Protein AF-A0A6J4Y1A8-F1 (afdb_monomer_lite)

pLDDT: mean 82.25, std 13.03, range [52.59, 95.69]

Secondary structure (DSSP, 8-state):
--HHHHHS----HHHHHHHHHHHHIIIIIT---HHHHHHHHTS-HHHHHHHHHHTT-

Radius of gyration: 10.41 Å; chains: 1; bounding box: 26×17×30 Å

Sequence (57 aa):
MSIDELTGGSRRKEVSGVRNRIAIELVKGHGVALAEVARRVGVSTSAISKIIKRARQ

Structure (mmCIF, N/CA/C/O backbone):
data_AF-A0A6J4Y1A8-F1
#
_entry.id   AF-A0A6J4Y1A8-F1
#
loop_
_atom_site.group_PDB
_atom_site.id
_atom_site.type_symbol
_atom_site.label_atom_id
_atom_site.label_alt_id
_atom_site.label_comp_id
_atom_site.label_asym_id
_atom_site.label_entity_id
_atom_site.label_seq_id
_atom_site.pdbx_PDB_ins_code
_atom_site.Cartn_x
_atom_site.Cartn_y
_atom_site.Cartn_z
_atom_site.occupancy
_atom_site.B_iso_or_equiv
_atom_site.auth_seq_id
_atom_site.auth_comp_id
_atom_site.auth_asym_id
_atom_site.auth_atom_id
_atom_site.pdbx_PDB_model_num
ATOM 1 N N . MET A 1 1 ? 11.413 8.586 -16.184 1.00 52.59 1 MET A N 1
ATOM 2 C CA . MET A 1 1 ? 10.611 7.707 -15.316 1.00 52.59 1 MET A CA 1
ATOM 3 C C . MET A 1 1 ? 9.371 7.296 -16.087 1.00 52.59 1 MET A C 1
ATOM 5 O O . MET A 1 1 ? 8.491 8.124 -16.284 1.00 52.59 1 MET A O 1
ATOM 9 N N . SER A 1 2 ? 9.339 6.060 -16.577 1.00 66.00 2 SER A N 1
ATOM 10 C CA . SER A 1 2 ? 8.196 5.517 -17.330 1.00 66.00 2 SER A CA 1
ATOM 11 C C . SER A 1 2 ? 7.264 4.722 -16.407 1.00 66.00 2 SER A C 1
ATOM 13 O O . SER A 1 2 ? 7.703 4.252 -15.357 1.00 66.00 2 SER A O 1
ATOM 15 N N . ILE A 1 3 ? 5.988 4.549 -16.781 1.00 65.38 3 ILE A N 1
ATOM 16 C CA . ILE A 1 3 ? 5.000 3.771 -15.998 1.00 65.38 3 ILE A CA 1
ATOM 17 C C . ILE A 1 3 ? 5.501 2.336 -15.733 1.00 65.38 3 ILE A C 1
ATOM 19 O O . ILE A 1 3 ? 5.321 1.814 -14.637 1.00 65.38 3 ILE A O 1
ATOM 23 N N . ASP A 1 4 ? 6.232 1.749 -16.680 1.00 66.00 4 ASP A N 1
ATOM 24 C CA . ASP A 1 4 ? 6.856 0.425 -16.549 1.00 66.00 4 ASP A CA 1
ATOM 25 C C . ASP A 1 4 ? 7.943 0.345 -15.458 1.00 66.00 4 ASP A C 1
ATOM 27 O O . ASP A 1 4 ? 8.109 -0.670 -14.782 1.00 66.00 4 ASP A O 1
ATOM 31 N N . GLU A 1 5 ? 8.676 1.436 -15.208 1.00 63.47 5 GLU A N 1
ATOM 32 C CA . GLU A 1 5 ? 9.677 1.458 -14.131 1.00 63.47 5 GLU A CA 1
ATOM 33 C C . GLU A 1 5 ? 9.024 1.500 -12.742 1.00 63.47 5 GLU A C 1
ATOM 35 O O . GLU A 1 5 ? 9.637 1.084 -11.756 1.00 63.47 5 GLU A O 1
ATOM 40 N N . LEU A 1 6 ? 7.782 1.989 -12.644 1.00 61.09 6 LEU A N 1
ATOM 41 C CA . LEU A 1 6 ? 7.013 1.949 -11.403 1.00 61.09 6 LEU A CA 1
ATOM 42 C C . LEU A 1 6 ? 6.550 0.534 -11.075 1.00 61.09 6 LEU A C 1
ATOM 44 O O . LEU A 1 6 ? 6.585 0.174 -9.901 1.00 61.09 6 LEU A O 1
ATOM 48 N N . THR A 1 7 ? 6.165 -0.258 -12.072 1.00 61.00 7 THR A N 1
ATOM 49 C CA . THR A 1 7 ? 5.646 -1.621 -11.890 1.00 61.00 7 THR A CA 1
ATOM 50 C C . THR A 1 7 ? 6.757 -2.666 -11.774 1.00 61.00 7 THR A C 1
ATOM 52 O O . THR A 1 7 ? 6.608 -3.638 -11.035 1.00 61.00 7 THR A O 1
ATOM 55 N N . GLY A 1 8 ? 7.907 -2.457 -12.422 1.00 61.12 8 GLY A N 1
ATOM 56 C CA . GLY A 1 8 ? 9.089 -3.297 -12.242 1.00 61.12 8 GLY A CA 1
ATOM 57 C C . GLY A 1 8 ? 9.734 -3.046 -10.879 1.00 61.12 8 GLY A C 1
ATOM 58 O O . GLY A 1 8 ? 10.074 -1.910 -10.566 1.00 61.12 8 GLY A O 1
ATOM 59 N N . GLY A 1 9 ? 9.943 -4.084 -10.058 1.00 57.00 9 GLY A N 1
ATOM 60 C CA . GLY A 1 9 ? 10.428 -4.044 -8.659 1.00 57.00 9 GLY A CA 1
ATOM 61 C C . GLY A 1 9 ? 11.810 -3.410 -8.381 1.00 57.00 9 GLY A C 1
ATOM 62 O O . GLY A 1 9 ? 12.464 -3.736 -7.389 1.00 57.00 9 GLY A O 1
ATOM 63 N N . SER A 1 10 ? 12.270 -2.501 -9.239 1.00 66.31 10 SER A N 1
ATOM 64 C CA . SER A 1 10 ? 13.435 -1.643 -9.078 1.00 66.31 10 SER A CA 1
ATOM 65 C C . SER A 1 10 ? 13.441 -0.959 -7.708 1.00 66.31 10 SER A C 1
ATOM 67 O O . SER A 1 10 ? 12.463 -0.331 -7.289 1.00 66.31 10 SER A O 1
ATOM 69 N N . ARG A 1 11 ? 14.574 -1.092 -7.011 1.00 63.16 11 ARG A N 1
ATOM 70 C CA . ARG A 1 11 ? 14.850 -0.495 -5.692 1.00 63.16 11 ARG A CA 1
ATOM 71 C C . ARG A 1 11 ? 15.574 0.849 -5.799 1.00 63.16 11 ARG A C 1
ATOM 73 O O . ARG A 1 11 ? 16.043 1.360 -4.783 1.00 63.16 11 ARG A O 1
ATOM 80 N N . ARG A 1 12 ? 15.711 1.413 -7.010 1.00 71.31 12 ARG A N 1
ATOM 81 C CA . ARG A 1 12 ? 16.307 2.744 -7.200 1.00 71.31 12 ARG A CA 1
ATOM 82 C C . ARG A 1 12 ? 15.562 3.744 -6.307 1.00 71.31 12 ARG A C 1
ATOM 84 O O . ARG A 1 12 ? 14.330 3.767 -6.303 1.00 71.31 12 ARG A O 1
ATOM 91 N N . LYS A 1 13 ? 16.310 4.529 -5.521 1.00 61.47 13 LYS A N 1
ATOM 92 C CA . LYS A 1 13 ? 15.759 5.428 -4.485 1.00 61.47 13 LYS A CA 1
ATOM 93 C C . LYS A 1 13 ? 14.657 6.342 -5.029 1.00 61.47 13 LYS A C 1
ATOM 95 O O . LYS A 1 13 ? 13.646 6.525 -4.359 1.00 61.47 13 LYS A O 1
ATOM 100 N N . GLU A 1 14 ? 14.817 6.841 -6.251 1.00 64.50 14 GLU A N 1
ATOM 101 C CA . GLU A 1 14 ? 13.844 7.714 -6.918 1.00 64.50 14 GLU A CA 1
ATOM 102 C C . GLU A 1 14 ? 12.508 7.005 -7.185 1.00 64.50 14 GLU A C 1
ATOM 104 O O . GLU A 1 14 ? 11.449 7.506 -6.811 1.00 64.50 14 GLU A O 1
ATOM 109 N N . VAL A 1 15 ? 12.554 5.781 -7.722 1.00 71.69 15 VAL A N 1
ATOM 110 C CA . VAL A 1 15 ? 11.360 4.960 -7.987 1.00 71.69 15 VAL A CA 1
ATOM 111 C C . VAL A 1 15 ? 10.654 4.587 -6.678 1.00 71.69 15 VAL A C 1
ATOM 113 O O . VAL A 1 15 ? 9.427 4.640 -6.581 1.00 71.69 15 VAL A O 1
ATOM 116 N N . SER A 1 16 ? 11.423 4.272 -5.630 1.00 74.94 16 SER A N 1
ATOM 117 C CA . SER A 1 16 ? 10.865 3.988 -4.305 1.00 74.94 16 SER A CA 1
ATOM 118 C C . SER A 1 16 ? 10.190 5.209 -3.673 1.00 74.94 16 SER A C 1
ATOM 120 O O . SER A 1 16 ? 9.178 5.044 -2.994 1.00 74.94 16 SER A O 1
ATOM 122 N N . GLY A 1 17 ? 10.727 6.416 -3.870 1.00 80.94 17 GLY A N 1
ATOM 1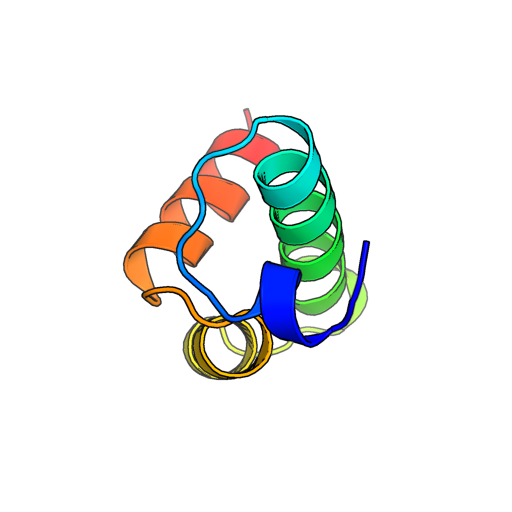23 C CA . GLY A 1 17 ? 10.152 7.651 -3.332 1.00 80.94 17 GLY A CA 1
ATOM 124 C C . GLY A 1 17 ? 8.790 7.969 -3.944 1.00 80.94 17 GLY A C 1
ATOM 125 O O . GLY A 1 17 ? 7.835 8.261 -3.221 1.00 80.94 17 GLY A O 1
ATOM 126 N N . VAL A 1 18 ? 8.669 7.832 -5.266 1.00 84.75 18 VAL A N 1
ATOM 127 C CA . VAL A 1 18 ? 7.400 8.077 -5.961 1.00 84.75 18 VAL A CA 1
ATOM 128 C C . VAL A 1 18 ? 6.351 7.020 -5.606 1.00 84.75 18 VAL A C 1
ATOM 130 O O . VAL A 1 18 ? 5.215 7.388 -5.304 1.00 84.75 18 VAL A O 1
ATOM 133 N N . ARG A 1 19 ? 6.721 5.730 -5.519 1.00 82.38 19 ARG A N 1
ATOM 134 C CA . ARG A 1 19 ? 5.804 4.682 -5.021 1.00 82.38 19 ARG A CA 1
ATOM 135 C C . ARG A 1 19 ? 5.279 4.992 -3.627 1.00 82.38 19 ARG A C 1
ATOM 137 O O . ARG A 1 19 ? 4.095 4.794 -3.376 1.00 82.38 19 ARG A O 1
ATOM 144 N N . ASN A 1 20 ? 6.134 5.489 -2.732 1.00 87.69 20 ASN A N 1
ATOM 145 C CA . ASN A 1 20 ? 5.708 5.837 -1.380 1.00 87.69 20 ASN A CA 1
ATOM 146 C C . ASN A 1 20 ? 4.663 6.949 -1.399 1.00 87.69 20 ASN A C 1
ATOM 148 O O . ASN A 1 20 ? 3.628 6.810 -0.753 1.00 87.69 20 ASN A O 1
ATOM 152 N N . ARG A 1 21 ? 4.907 8.023 -2.159 1.00 89.62 21 ARG A N 1
ATOM 153 C CA . ARG A 1 21 ? 3.969 9.147 -2.258 1.00 89.62 21 ARG A CA 1
ATOM 154 C C . ARG A 1 21 ? 2.620 8.698 -2.826 1.00 89.62 21 ARG A C 1
ATOM 156 O O . ARG A 1 21 ? 1.598 8.973 -2.211 1.00 89.62 21 ARG A O 1
ATOM 163 N N . ILE A 1 22 ? 2.625 7.938 -3.924 1.00 90.56 22 ILE A N 1
ATOM 164 C CA . ILE A 1 22 ? 1.400 7.403 -4.542 1.00 90.56 22 ILE A CA 1
ATOM 165 C C . ILE A 1 22 ? 0.652 6.481 -3.570 1.00 90.56 22 ILE A C 1
ATOM 167 O O . ILE A 1 22 ? -0.558 6.606 -3.405 1.00 90.56 22 ILE A O 1
ATOM 171 N N . ALA A 1 23 ? 1.359 5.568 -2.900 1.00 92.12 23 ALA A N 1
ATOM 172 C CA . ALA A 1 23 ? 0.739 4.643 -1.960 1.00 92.12 23 ALA A CA 1
ATOM 173 C C . ALA A 1 23 ? 0.117 5.368 -0.757 1.00 92.12 23 ALA A C 1
ATOM 175 O O . ALA A 1 23 ? -0.978 5.014 -0.330 1.00 92.12 23 ALA A O 1
ATOM 176 N N . ILE A 1 24 ? 0.793 6.386 -0.218 1.00 93.12 24 ILE A N 1
ATOM 177 C CA . ILE A 1 24 ? 0.272 7.189 0.893 1.00 93.12 24 ILE A CA 1
ATOM 178 C C . ILE A 1 24 ? -0.985 7.944 0.461 1.00 93.12 24 ILE A C 1
ATOM 180 O O . ILE A 1 24 ? -1.972 7.895 1.190 1.00 93.12 24 ILE A O 1
ATOM 184 N N . GLU A 1 25 ? -0.969 8.577 -0.712 1.00 94.25 25 GLU A N 1
ATOM 185 C CA . GLU A 1 25 ? -2.109 9.339 -1.229 1.00 94.25 25 GLU A CA 1
ATOM 186 C C . GLU A 1 25 ? -3.329 8.444 -1.470 1.00 94.25 25 GLU A C 1
ATOM 188 O O . GLU A 1 25 ? -4.422 8.719 -0.981 1.00 94.25 25 GLU A O 1
ATOM 193 N N . LEU A 1 26 ? -3.143 7.301 -2.137 1.00 92.06 26 LEU A N 1
ATOM 194 C CA . LEU A 1 26 ? -4.239 6.369 -2.413 1.00 92.06 26 LEU A CA 1
ATOM 195 C C . LEU A 1 26 ? -4.862 5.804 -1.131 1.00 92.06 26 LEU A C 1
ATOM 197 O O . LEU A 1 26 ? -6.080 5.657 -1.053 1.00 92.06 26 LEU A O 1
ATOM 201 N N . VAL A 1 27 ? -4.051 5.499 -0.116 1.00 92.69 27 VAL A N 1
ATOM 202 C CA . VAL A 1 27 ? -4.553 4.924 1.139 1.00 92.69 27 VAL A CA 1
ATOM 203 C C . VAL A 1 27 ? -5.155 5.992 2.051 1.00 92.69 27 VAL A C 1
ATOM 205 O O . VAL A 1 27 ? -6.251 5.795 2.568 1.00 92.69 27 VAL A O 1
ATOM 208 N N . LYS A 1 28 ? -4.447 7.103 2.291 1.00 91.50 28 LYS A N 1
ATOM 209 C CA . LYS A 1 28 ? -4.869 8.133 3.255 1.00 91.50 28 LYS A CA 1
ATOM 210 C C . LYS A 1 28 ? -5.824 9.160 2.645 1.00 91.50 28 LYS A C 1
ATOM 212 O O . LYS A 1 28 ? -6.748 9.572 3.333 1.00 91.50 28 LYS A O 1
ATOM 217 N N . GLY A 1 29 ? -5.596 9.570 1.399 1.00 92.75 29 GLY A N 1
ATOM 218 C CA . GLY A 1 29 ? -6.411 10.570 0.702 1.00 92.75 29 GLY A CA 1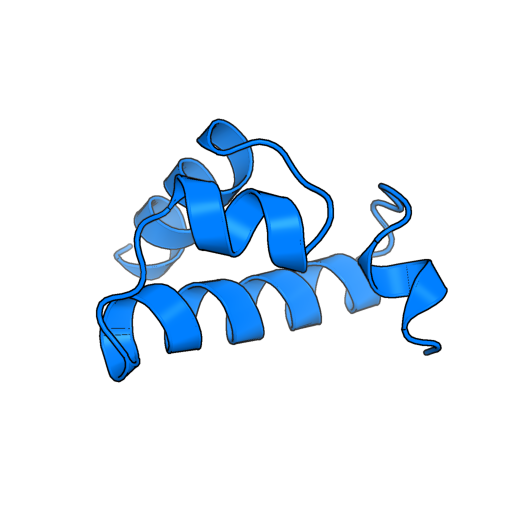
ATOM 219 C C . GLY A 1 29 ? -7.675 9.983 0.076 1.00 92.75 29 GLY A C 1
ATOM 220 O O . GLY A 1 29 ? -8.723 10.621 0.098 1.00 92.75 29 GLY A O 1
ATOM 221 N N . HIS A 1 30 ? -7.605 8.746 -0.428 1.00 92.69 30 HIS A N 1
ATOM 222 C CA . HIS A 1 30 ? -8.709 8.129 -1.179 1.00 92.69 30 HIS A CA 1
ATOM 223 C C . HIS A 1 30 ? -9.304 6.861 -0.547 1.00 92.69 30 HIS A C 1
ATOM 225 O O . HIS A 1 30 ? -10.242 6.293 -1.103 1.00 92.69 30 HIS A O 1
ATOM 231 N N . GLY A 1 31 ? -8.782 6.385 0.590 1.00 93.56 31 GLY A N 1
ATOM 232 C CA . GLY A 1 31 ? -9.323 5.209 1.287 1.00 93.56 31 GLY A CA 1
ATOM 233 C C . GLY A 1 31 ? -9.189 3.889 0.517 1.00 93.56 31 GLY A C 1
ATOM 234 O O . GLY A 1 31 ? -9.904 2.928 0.803 1.00 93.56 31 GLY A O 1
ATOM 235 N N . VAL A 1 32 ? -8.290 3.814 -0.468 1.00 95.56 32 VAL A N 1
ATOM 236 C CA . VAL A 1 32 ? -8.112 2.619 -1.300 1.00 95.56 32 VAL A CA 1
ATOM 237 C C . VAL A 1 32 ? -7.491 1.487 -0.478 1.00 95.56 32 VAL A C 1
ATOM 239 O O . VAL A 1 32 ? -6.520 1.677 0.259 1.00 95.56 32 VAL A O 1
ATOM 242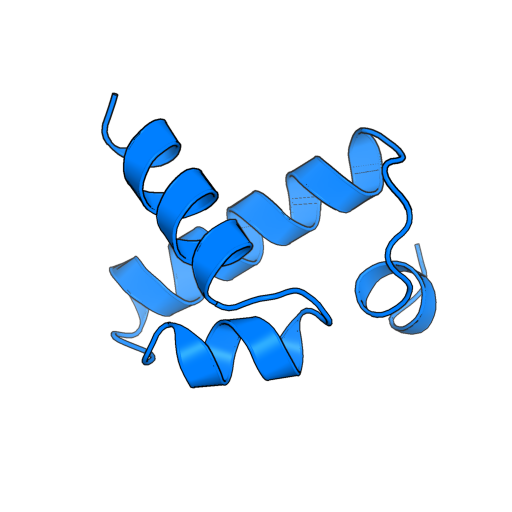 N N . ALA A 1 33 ? -8.021 0.272 -0.641 1.00 95.69 33 ALA A N 1
ATOM 243 C CA . ALA A 1 33 ? -7.517 -0.915 0.040 1.00 95.69 33 ALA A CA 1
ATOM 244 C C . ALA A 1 33 ? -6.044 -1.204 -0.308 1.00 95.69 33 ALA A C 1
ATOM 246 O O . ALA A 1 33 ? -5.638 -1.148 -1.470 1.00 95.69 33 ALA A O 1
ATOM 247 N N . LEU A 1 34 ? -5.246 -1.611 0.687 1.00 93.12 34 LEU A N 1
ATOM 248 C CA . LEU A 1 34 ? -3.801 -1.848 0.524 1.00 93.12 34 LEU A CA 1
ATOM 249 C C . LEU A 1 34 ? -3.472 -2.834 -0.606 1.00 93.12 34 LEU A C 1
ATOM 251 O O . LEU A 1 34 ? -2.487 -2.649 -1.316 1.00 93.12 34 LEU A O 1
ATOM 255 N N . ALA A 1 35 ? -4.292 -3.876 -0.771 1.00 94.62 35 ALA A N 1
ATOM 256 C CA . ALA A 1 35 ? -4.111 -4.888 -1.810 1.00 94.62 35 ALA A CA 1
ATOM 257 C C . ALA A 1 35 ? -4.331 -4.325 -3.223 1.00 94.62 35 ALA A C 1
ATOM 259 O O . ALA A 1 35 ? -3.650 -4.725 -4.163 1.00 94.62 35 ALA A O 1
ATOM 260 N N . GLU A 1 36 ? -5.256 -3.378 -3.372 1.00 94.00 36 GLU A N 1
ATOM 261 C CA . GLU A 1 36 ? -5.507 -2.707 -4.645 1.00 94.00 36 GLU A CA 1
ATOM 262 C C . GLU A 1 36 ? -4.369 -1.744 -4.987 1.00 94.00 36 GLU A C 1
ATOM 264 O O . GLU A 1 36 ? -3.869 -1.743 -6.111 1.00 94.00 36 GLU A O 1
ATOM 269 N N . VAL A 1 37 ? -3.877 -0.995 -3.997 1.00 93.38 37 VAL A N 1
ATOM 270 C CA . VAL A 1 37 ? -2.690 -0.147 -4.166 1.00 93.38 37 VAL A CA 1
ATOM 271 C C . VAL A 1 37 ? -1.486 -0.988 -4.588 1.00 93.38 37 VAL A C 1
ATOM 273 O O . VAL A 1 37 ? -0.824 -0.656 -5.565 1.00 93.38 37 VAL A O 1
ATOM 276 N N . ALA A 1 38 ? -1.245 -2.112 -3.912 1.00 90.81 38 ALA A N 1
ATOM 277 C CA . ALA A 1 38 ? -0.149 -3.033 -4.201 1.00 90.81 38 ALA A CA 1
ATOM 278 C C . ALA A 1 38 ? -0.134 -3.505 -5.667 1.00 90.81 38 ALA A C 1
ATOM 280 O O . ALA A 1 38 ? 0.912 -3.443 -6.315 1.00 90.81 38 ALA A O 1
ATOM 281 N N . ARG A 1 39 ? -1.301 -3.884 -6.210 1.00 90.25 39 ARG A N 1
ATOM 282 C CA . ARG A 1 39 ? -1.454 -4.255 -7.626 1.00 90.25 39 ARG A CA 1
ATOM 283 C C . ARG A 1 39 ? -1.102 -3.109 -8.571 1.00 90.25 39 ARG A C 1
ATOM 285 O O . ARG A 1 39 ? -0.359 -3.321 -9.521 1.00 90.25 39 ARG A O 1
ATOM 292 N N . ARG A 1 40 ? -1.592 -1.897 -8.293 1.00 88.56 40 ARG A N 1
ATOM 293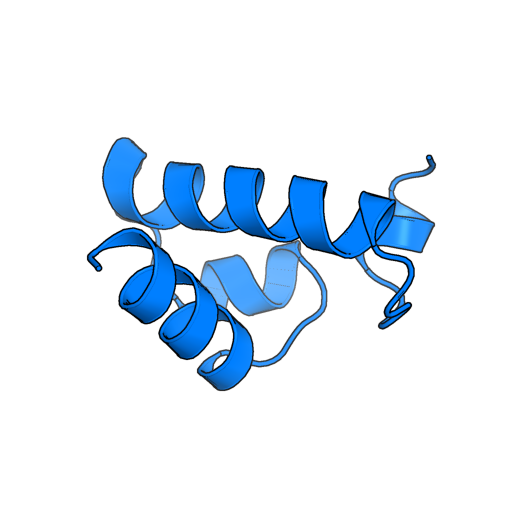 C CA . ARG A 1 40 ? -1.369 -0.715 -9.147 1.00 88.56 40 ARG A CA 1
ATOM 294 C C . ARG A 1 40 ? 0.094 -0.284 -9.203 1.00 88.56 40 ARG A C 1
ATOM 296 O O . ARG A 1 40 ? 0.563 0.128 -10.256 1.00 88.56 40 ARG A O 1
ATOM 303 N N . VAL A 1 41 ? 0.811 -0.364 -8.081 1.00 83.50 41 VAL A N 1
ATOM 304 C CA . VAL A 1 41 ? 2.229 0.034 -8.000 1.00 83.50 41 VAL A CA 1
ATOM 305 C C . VAL A 1 41 ? 3.219 -1.127 -8.162 1.00 83.50 41 VAL A C 1
ATOM 307 O O . VAL A 1 41 ? 4.419 -0.910 -8.018 1.00 83.50 41 VAL A O 1
ATOM 310 N N . GLY A 1 42 ? 2.752 -2.344 -8.456 1.00 83.69 42 GLY A N 1
ATOM 311 C CA . GLY A 1 42 ? 3.617 -3.493 -8.751 1.00 83.69 42 GLY A CA 1
ATOM 312 C C . GLY A 1 42 ? 4.461 -3.977 -7.566 1.00 83.69 42 GLY A C 1
ATOM 313 O O . GLY A 1 42 ? 5.615 -4.366 -7.735 1.00 83.69 42 GLY A O 1
ATOM 314 N N . VAL A 1 43 ? 3.921 -3.938 -6.344 1.00 85.44 43 VAL A N 1
ATOM 315 C CA . VAL A 1 43 ? 4.613 -4.427 -5.135 1.00 85.44 43 VAL A CA 1
ATOM 316 C C . VAL A 1 43 ? 3.699 -5.312 -4.292 1.00 85.44 43 VAL A C 1
ATOM 318 O O . VAL A 1 43 ? 2.507 -5.425 -4.552 1.00 85.44 43 VAL A O 1
ATOM 321 N N . SER A 1 44 ? 4.237 -5.946 -3.249 1.00 90.44 44 SER A N 1
ATOM 322 C CA . SER A 1 44 ? 3.4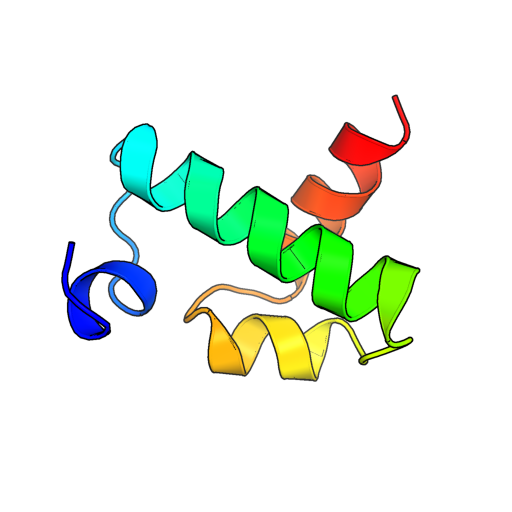21 -6.731 -2.323 1.00 90.44 44 SER A CA 1
ATOM 323 C C . SER A 1 44 ? 2.580 -5.844 -1.396 1.00 90.44 44 SER A C 1
ATOM 325 O O . SER A 1 44 ? 2.991 -4.754 -0.990 1.00 90.44 44 SER A O 1
ATOM 327 N N . THR A 1 45 ? 1.437 -6.359 -0.939 1.00 93.69 45 THR A N 1
ATOM 328 C CA . THR A 1 45 ? 0.613 -5.710 0.099 1.00 93.69 45 THR A CA 1
ATOM 329 C C . THR A 1 45 ? 1.410 -5.436 1.381 1.00 93.69 45 THR A C 1
ATOM 331 O O . THR A 1 45 ? 1.240 -4.399 2.024 1.00 93.69 45 THR A O 1
ATOM 334 N N . SER A 1 46 ? 2.346 -6.325 1.736 1.00 93.12 46 SER A N 1
ATOM 335 C CA . SER A 1 46 ? 3.249 -6.144 2.879 1.00 93.12 46 SER A CA 1
ATOM 336 C C . SER A 1 46 ? 4.232 -4.982 2.690 1.00 93.12 46 SER A C 1
ATOM 338 O O . SER A 1 46 ? 4.571 -4.311 3.668 1.00 93.12 46 SER A O 1
ATOM 340 N N . ALA A 1 47 ? 4.660 -4.695 1.456 1.00 90.12 47 ALA A N 1
ATOM 341 C CA . ALA A 1 47 ? 5.463 -3.515 1.150 1.00 90.12 47 ALA A CA 1
ATOM 342 C C . ALA A 1 47 ? 4.649 -2.234 1.375 1.00 90.12 47 ALA A C 1
ATOM 344 O O . ALA A 1 47 ? 5.129 -1.338 2.067 1.00 90.12 47 ALA A O 1
ATOM 345 N N . ILE A 1 48 ? 3.397 -2.185 0.905 1.00 92.19 48 ILE A N 1
ATOM 346 C CA . ILE A 1 48 ? 2.496 -1.048 1.157 1.00 92.19 48 ILE A CA 1
ATOM 347 C C . ILE A 1 48 ? 2.276 -0.843 2.658 1.00 92.19 48 ILE A C 1
ATOM 349 O O . ILE A 1 48 ? 2.440 0.268 3.153 1.00 92.19 48 ILE A O 1
ATOM 353 N N . SER A 1 49 ? 1.991 -1.902 3.420 1.00 93.75 49 SER A N 1
ATOM 354 C CA . SER A 1 49 ? 1.818 -1.798 4.877 1.00 93.75 49 SER A CA 1
ATOM 355 C C . SER A 1 49 ? 3.050 -1.194 5.573 1.00 93.75 49 SER A C 1
ATOM 357 O O . SER A 1 49 ? 2.912 -0.294 6.404 1.00 93.75 49 SER A O 1
ATOM 359 N N . LYS A 1 50 ? 4.268 -1.601 5.182 1.00 92.50 50 LYS A N 1
ATOM 360 C CA . LYS A 1 50 ? 5.519 -1.008 5.694 1.00 92.50 50 LYS A CA 1
ATOM 361 C C . LYS A 1 50 ? 5.661 0.468 5.320 1.00 92.50 50 LYS A C 1
ATOM 363 O O . LYS A 1 50 ? 6.093 1.251 6.163 1.00 92.50 50 LYS A O 1
ATOM 368 N N . ILE A 1 51 ? 5.302 0.849 4.093 1.00 90.62 51 ILE A N 1
ATOM 369 C CA . ILE A 1 51 ? 5.316 2.246 3.631 1.00 90.62 51 ILE A CA 1
ATOM 370 C C . ILE A 1 51 ? 4.378 3.094 4.495 1.00 90.62 51 ILE A C 1
ATOM 372 O O . ILE A 1 51 ? 4.803 4.105 5.050 1.00 90.62 51 ILE A O 1
ATOM 376 N N . ILE A 1 52 ? 3.131 2.650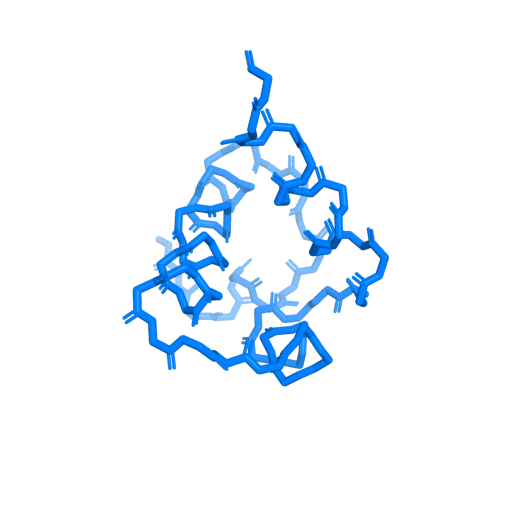 4.674 1.00 91.31 52 ILE A N 1
ATOM 377 C CA . ILE A 1 52 ? 2.128 3.374 5.463 1.00 91.31 52 ILE A CA 1
ATOM 378 C C . ILE A 1 52 ? 2.533 3.465 6.937 1.00 91.31 52 ILE A C 1
ATOM 380 O O . ILE A 1 52 ? 2.376 4.526 7.539 1.00 91.31 52 ILE A O 1
ATOM 384 N N . LYS A 1 53 ? 3.087 2.390 7.514 1.00 92.12 53 LYS A N 1
ATOM 385 C CA . LYS A 1 53 ? 3.578 2.383 8.900 1.00 92.12 53 LYS A CA 1
ATOM 386 C C . LYS A 1 53 ? 4.719 3.382 9.103 1.00 92.12 53 LYS A C 1
ATOM 388 O O . LYS A 1 53 ? 4.692 4.123 10.077 1.00 92.12 53 LYS A O 1
ATOM 393 N N . ARG A 1 54 ? 5.687 3.428 8.180 1.00 88.19 54 ARG A N 1
ATOM 394 C CA . ARG A 1 54 ? 6.802 4.390 8.223 1.00 88.19 54 ARG A CA 1
ATOM 395 C C . ARG A 1 54 ? 6.338 5.832 8.042 1.00 88.19 54 ARG A C 1
ATOM 397 O O . ARG A 1 54 ? 6.904 6.707 8.658 1.00 88.19 54 ARG A O 1
ATOM 404 N N . ALA A 1 55 ? 5.296 6.071 7.248 1.00 83.88 55 ALA A N 1
ATOM 405 C CA . ALA A 1 55 ? 4.716 7.401 7.045 1.00 83.88 55 ALA A CA 1
ATOM 406 C C . ALA A 1 55 ? 3.782 7.872 8.182 1.00 83.88 55 ALA A C 1
ATOM 408 O O . ALA A 1 55 ? 3.066 8.864 8.019 1.00 83.88 55 ALA A O 1
ATOM 409 N N . ARG A 1 56 ? 3.665 7.108 9.274 1.00 73.75 56 ARG A N 1
ATOM 410 C CA . ARG A 1 56 ? 2.990 7.516 10.518 1.00 73.75 56 ARG A CA 1
ATOM 411 C C . ARG A 1 56 ? 3.983 7.772 11.662 1.00 73.75 56 ARG A C 1
ATOM 413 O O . ARG A 1 56 ? 3.541 8.229 12.708 1.00 73.75 56 ARG A O 1
ATOM 420 N N . GLN A 1 57 ? 5.256 7.422 11.475 1.00 56.09 57 GLN A N 1
ATOM 421 C CA . GLN A 1 57 ? 6.366 7.719 12.385 1.00 56.09 57 GLN A CA 1
ATOM 422 C C . GLN A 1 57 ? 7.086 8.970 11.895 1.00 56.09 57 GLN A C 1
ATOM 424 O O . GLN A 1 57 ? 7.637 9.673 12.762 1.00 56.09 57 GLN A O 1
#

Foldseek 3Di:
DDQVLQQPPDPPVVSVVVLLVQLCCCCVVVVDDLCVSCNSRNHDSVVSVVSNVVVVD